Protein AF-A0A0C2J6H0-F1 (afdb_monomer_lite)

Structure (mmCIF, N/CA/C/O backbone):
data_AF-A0A0C2J6H0-F1
#
_entry.id   AF-A0A0C2J6H0-F1
#
loop_
_atom_site.group_PDB
_atom_site.id
_atom_site.type_symbol
_atom_site.label_atom_id
_atom_site.label_alt_id
_atom_site.label_comp_id
_atom_site.label_asym_id
_atom_site.label_entity_id
_atom_site.label_seq_id
_atom_site.pdbx_PDB_ins_code
_atom_site.Cartn_x
_atom_site.Cartn_y
_atom_site.Cartn_z
_atom_site.occupancy
_atom_site.B_iso_or_equiv
_atom_site.auth_seq_id
_atom_site.auth_comp_id
_atom_site.auth_asym_id
_atom_site.auth_atom_id
_atom_site.pdbx_PDB_model_num
ATOM 1 N N . MET A 1 1 ? -23.381 1.415 27.786 1.00 61.34 1 MET A N 1
ATOM 2 C CA . MET A 1 1 ? -23.842 1.715 26.410 1.00 61.34 1 MET A CA 1
ATOM 3 C C . MET A 1 1 ? -24.578 0.508 25.842 1.00 61.34 1 MET A C 1
ATOM 5 O O . MET A 1 1 ? -24.184 -0.603 26.177 1.00 61.34 1 MET A O 1
ATOM 9 N N . PRO A 1 2 ? -25.611 0.694 25.002 1.00 75.81 2 PRO A N 1
ATOM 10 C CA . PRO A 1 2 ? -26.267 -0.415 24.309 1.00 75.81 2 PRO A CA 1
ATOM 11 C C . PRO A 1 2 ? -25.281 -1.126 23.369 1.00 75.81 2 PRO A C 1
ATOM 13 O O . PRO A 1 2 ? -24.458 -0.464 22.733 1.00 75.81 2 PRO A O 1
ATOM 16 N N . LYS A 1 3 ? -25.377 -2.459 23.249 1.00 73.50 3 LYS A N 1
ATOM 17 C CA . LYS A 1 3 ? -24.477 -3.276 22.407 1.00 73.50 3 LYS A CA 1
ATOM 18 C C . LYS A 1 3 ? -24.436 -2.802 20.947 1.00 73.50 3 LYS A C 1
ATOM 20 O O . LYS A 1 3 ? -23.359 -2.737 20.368 1.00 73.50 3 LYS A O 1
ATOM 25 N N . SER A 1 4 ? -25.574 -2.395 20.387 1.00 76.06 4 SER A N 1
ATOM 26 C CA . SER A 1 4 ? -25.684 -1.884 19.011 1.00 76.06 4 SER A CA 1
ATOM 27 C C . SER A 1 4 ? -24.819 -0.645 18.757 1.00 76.06 4 SER A C 1
ATOM 29 O O . SER A 1 4 ? -24.139 -0.559 17.738 1.00 76.06 4 SER A O 1
ATOM 31 N N . LYS A 1 5 ? -24.768 0.281 19.721 1.00 77.44 5 LYS A N 1
ATOM 32 C CA . LYS A 1 5 ? -23.966 1.507 19.623 1.00 77.44 5 LYS A CA 1
ATOM 33 C C . LYS A 1 5 ? -22.463 1.215 19.640 1.00 77.44 5 LYS A C 1
ATOM 35 O O . LYS A 1 5 ? -21.700 1.909 18.980 1.00 77.44 5 LYS A O 1
ATOM 40 N N . MET A 1 6 ? -22.03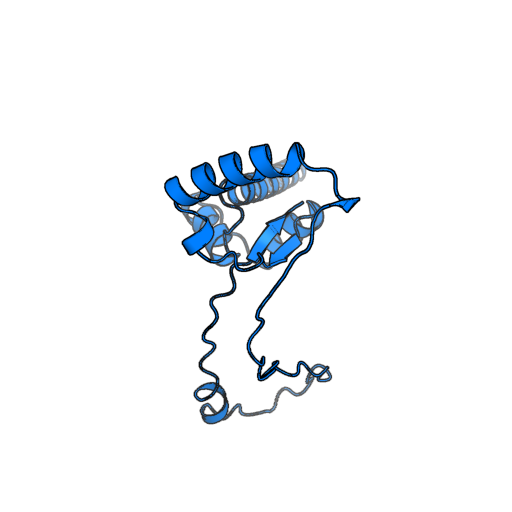7 0.172 20.358 1.00 78.81 6 MET A N 1
ATOM 41 C CA . MET A 1 6 ? -20.633 -0.252 20.366 1.00 78.81 6 MET A CA 1
ATOM 42 C C . MET A 1 6 ? -20.195 -0.870 19.036 1.00 78.81 6 MET A C 1
ATOM 44 O O . MET A 1 6 ? -19.086 -0.589 18.591 1.00 78.81 6 MET A O 1
ATOM 48 N N . VAL A 1 7 ? -21.050 -1.678 18.399 1.00 83.25 7 VAL A N 1
ATOM 49 C CA . VAL A 1 7 ? -20.742 -2.280 17.090 1.00 83.25 7 VAL A CA 1
ATOM 50 C C . VAL A 1 7 ? -20.585 -1.201 16.021 1.00 83.25 7 VAL A C 1
ATOM 52 O O . VAL A 1 7 ? -19.598 -1.209 15.291 1.00 83.25 7 VAL A O 1
ATOM 55 N N . TYR A 1 8 ? -21.496 -0.226 15.991 1.00 84.12 8 TYR A N 1
ATOM 56 C CA . TYR A 1 8 ? -21.429 0.894 15.050 1.00 84.12 8 TYR A CA 1
ATOM 57 C C . TYR A 1 8 ? -20.111 1.677 15.168 1.00 84.12 8 TYR A C 1
ATOM 59 O O . TYR A 1 8 ? -19.418 1.881 14.177 1.00 84.12 8 TYR A O 1
ATOM 67 N N . LEU A 1 9 ? -19.707 2.031 16.394 1.00 83.19 9 LEU A N 1
ATOM 68 C CA . LEU A 1 9 ? -18.455 2.759 16.636 1.00 83.19 9 LEU A CA 1
ATOM 69 C C . LEU A 1 9 ? -17.215 1.960 16.204 1.00 83.19 9 LEU A C 1
ATOM 71 O O . LEU A 1 9 ? -16.245 2.527 15.706 1.00 83.19 9 LEU A O 1
ATOM 75 N N . GLN A 1 10 ? -17.221 0.637 16.392 1.00 83.38 10 GLN A N 1
ATOM 76 C CA . GLN A 1 10 ? -16.117 -0.217 15.942 1.00 83.38 10 GLN A CA 1
ATOM 77 C C . GLN A 1 10 ? -16.025 -0.275 14.417 1.00 83.38 10 GLN A C 1
ATOM 79 O O . GLN A 1 10 ? -14.919 -0.236 13.874 1.00 83.38 10 GLN A O 1
ATOM 84 N N . GLN A 1 11 ? -17.171 -0.339 13.739 1.00 87.19 11 GLN A N 1
ATOM 85 C CA . GLN A 1 11 ? -17.253 -0.320 12.283 1.00 87.19 11 GLN A CA 1
ATOM 86 C C . GLN A 1 11 ? -16.714 1.002 11.720 1.00 87.19 11 GLN A C 1
ATOM 88 O O . GLN A 1 11 ? -15.814 0.993 10.882 1.00 87.19 11 GLN A O 1
ATOM 93 N N . GLU A 1 12 ? -17.169 2.125 12.274 1.00 88.19 12 GLU A N 1
ATOM 94 C CA . GLU A 1 12 ? -16.746 3.472 11.889 1.00 88.19 12 GLU A CA 1
ATOM 95 C C . GLU A 1 12 ? -15.232 3.679 12.073 1.00 88.19 12 GLU A C 1
ATOM 97 O O . GLU A 1 12 ? -14.549 4.239 11.213 1.00 88.19 12 GLU A O 1
ATOM 102 N N . ILE A 1 13 ? -14.661 3.181 13.174 1.00 87.94 13 ILE A N 1
ATOM 103 C CA . ILE A 1 13 ? -13.208 3.205 13.395 1.00 87.94 13 ILE A CA 1
ATOM 104 C C . ILE A 1 13 ? -12.475 2.387 12.325 1.00 87.94 13 ILE A C 1
ATOM 106 O O . ILE A 1 13 ? -11.431 2.819 11.834 1.00 87.94 13 ILE A O 1
ATOM 110 N N . SER A 1 14 ? -12.999 1.211 11.976 1.00 90.69 14 SER A N 1
ATOM 111 C CA . SER A 1 14 ? -12.400 0.328 10.971 1.00 90.69 14 SER A CA 1
ATOM 112 C C . SER A 1 14 ? -12.371 0.983 9.587 1.00 90.69 14 SER A C 1
ATOM 114 O O . SER A 1 14 ? -11.342 0.971 8.910 1.00 90.69 14 SER A O 1
ATOM 116 N N . GLU A 1 15 ? -13.474 1.613 9.189 1.00 91.31 15 GLU A N 1
ATOM 117 C CA . GLU A 1 15 ? -13.625 2.302 7.901 1.00 91.31 15 GLU A CA 1
ATOM 118 C C . GLU A 1 15 ? -12.747 3.554 7.804 1.00 91.31 15 GLU A C 1
ATOM 120 O O . GLU A 1 15 ? -12.117 3.805 6.772 1.00 91.31 15 GLU A O 1
ATOM 125 N N . ASN A 1 16 ? -12.612 4.296 8.905 1.00 91.31 16 ASN A N 1
ATOM 126 C CA . ASN A 1 16 ? -11.699 5.433 8.981 1.00 91.31 16 ASN A CA 1
ATOM 127 C C . ASN A 1 16 ? -10.240 5.021 8.749 1.00 91.31 16 ASN A C 1
ATOM 129 O O . ASN A 1 16 ? -9.534 5.671 7.975 1.00 91.31 16 ASN A O 1
ATOM 133 N N . ILE A 1 17 ? -9.797 3.919 9.363 1.00 90.25 17 ILE A N 1
ATOM 134 C CA . ILE A 1 17 ? -8.439 3.390 9.173 1.00 90.25 17 ILE A CA 1
ATOM 135 C C . ILE A 1 17 ? -8.204 3.023 7.702 1.00 90.25 17 ILE A C 1
ATOM 137 O O . ILE A 1 17 ? -7.174 3.393 7.137 1.00 90.25 17 ILE A O 1
ATOM 141 N N . VAL A 1 18 ? -9.162 2.336 7.071 1.00 92.00 18 VAL A N 1
ATOM 142 C CA . VAL A 1 18 ? -9.083 1.956 5.649 1.00 92.00 18 VAL A CA 1
ATOM 143 C C . VAL A 1 18 ? -8.976 3.197 4.766 1.00 92.00 18 VAL A C 1
ATOM 145 O O . VAL A 1 18 ? -8.144 3.237 3.861 1.00 92.00 18 VAL A O 1
ATOM 148 N N . THR A 1 19 ? -9.765 4.231 5.056 1.00 93.25 19 THR A N 1
ATOM 149 C CA . THR A 1 19 ? -9.756 5.492 4.304 1.00 93.25 19 THR A CA 1
ATOM 150 C C . THR A 1 19 ? -8.393 6.177 4.374 1.00 93.25 19 THR A C 1
ATOM 152 O O . THR A 1 19 ? -7.839 6.545 3.341 1.00 93.25 19 THR A O 1
ATOM 155 N N . ILE A 1 20 ? -7.814 6.294 5.573 1.00 92.81 20 ILE A N 1
ATOM 156 C CA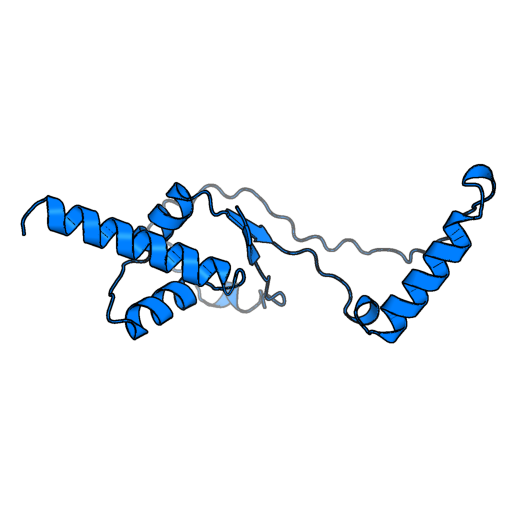 . ILE A 1 20 ? -6.501 6.929 5.778 1.00 92.81 20 ILE A CA 1
ATOM 157 C C . ILE A 1 20 ? -5.412 6.192 4.992 1.00 92.81 20 ILE A C 1
ATOM 159 O O . ILE A 1 20 ? -4.606 6.815 4.304 1.00 92.81 20 ILE A O 1
ATOM 163 N N . VAL A 1 21 ? -5.407 4.859 5.066 1.00 92.00 21 VAL A N 1
ATOM 164 C CA . VAL A 1 21 ? -4.423 4.032 4.359 1.00 92.00 21 VAL A CA 1
ATOM 165 C C . VAL A 1 21 ? -4.614 4.083 2.843 1.00 92.00 21 VAL A C 1
ATOM 167 O O . VAL A 1 21 ? -3.630 4.088 2.109 1.00 92.00 21 VAL A O 1
ATOM 170 N N . SER A 1 22 ? -5.855 4.163 2.365 1.00 90.38 22 SER A N 1
ATOM 171 C CA . SER A 1 22 ? -6.150 4.247 0.929 1.00 90.38 22 SER A CA 1
ATOM 172 C C . SER A 1 22 ? -5.744 5.598 0.333 1.00 90.38 22 SER A C 1
ATOM 174 O O . SER A 1 22 ? -5.294 5.655 -0.805 1.00 90.38 22 SER A O 1
ATOM 176 N N . GLN A 1 23 ? -5.862 6.683 1.105 1.00 91.88 23 GLN A N 1
ATOM 177 C CA . GLN A 1 23 ? -5.431 8.024 0.694 1.00 91.88 23 GLN A CA 1
ATOM 178 C C . GLN A 1 23 ? -3.906 8.177 0.699 1.00 91.88 23 GLN A C 1
ATOM 180 O O . GLN A 1 23 ? -3.347 8.860 -0.155 1.00 91.88 23 GLN A O 1
ATOM 185 N N . ASN A 1 24 ? -3.225 7.551 1.659 1.00 90.94 24 ASN A N 1
ATOM 186 C CA . ASN A 1 24 ? -1.772 7.567 1.758 1.00 90.94 24 ASN A CA 1
ATOM 187 C C . ASN A 1 24 ? -1.263 6.197 2.211 1.00 90.94 24 ASN A C 1
ATOM 189 O O . ASN A 1 24 ? -1.119 5.925 3.403 1.00 90.94 24 ASN A O 1
ATOM 193 N N . ASN A 1 25 ? -0.923 5.341 1.252 1.00 89.44 25 ASN A N 1
ATOM 194 C CA . ASN A 1 25 ? -0.437 3.995 1.548 1.00 89.44 25 ASN A CA 1
ATOM 195 C C . ASN A 1 25 ? 0.936 3.980 2.248 1.00 89.44 25 ASN A C 1
ATOM 197 O O . ASN A 1 25 ? 1.290 2.978 2.865 1.00 89.44 25 ASN A O 1
ATOM 201 N N . ALA A 1 26 ? 1.697 5.075 2.228 1.00 88.81 26 ALA A N 1
ATOM 202 C CA . ALA A 1 26 ? 2.962 5.201 2.950 1.00 88.81 26 ALA A CA 1
ATOM 203 C C . ALA A 1 26 ? 2.786 5.588 4.425 1.00 88.81 26 ALA A C 1
ATOM 205 O O . ALA A 1 26 ? 3.761 5.569 5.182 1.00 88.81 26 ALA A O 1
ATOM 206 N N . VAL A 1 27 ? 1.560 5.895 4.863 1.00 91.44 27 VAL A N 1
ATOM 207 C CA . VAL A 1 27 ? 1.279 6.335 6.232 1.00 91.44 27 VAL A CA 1
ATOM 208 C C . VAL A 1 27 ? 1.817 5.341 7.267 1.00 91.44 27 VAL A C 1
ATOM 210 O O . VAL A 1 27 ? 1.650 4.121 7.163 1.00 91.44 27 VAL A O 1
ATOM 213 N N . THR A 1 28 ? 2.504 5.860 8.281 1.00 90.50 28 THR A N 1
ATOM 214 C CA . THR A 1 28 ? 3.021 5.056 9.395 1.00 90.50 28 THR A CA 1
ATOM 215 C C . THR A 1 28 ? 1.922 4.798 10.426 1.00 90.50 28 THR A C 1
ATOM 217 O O . THR A 1 28 ? 0.910 5.495 10.459 1.00 90.50 28 THR A O 1
ATOM 220 N N . PHE A 1 29 ? 2.125 3.842 11.338 1.00 89.38 29 PHE A N 1
ATOM 221 C CA . PHE A 1 29 ? 1.206 3.653 12.470 1.00 89.38 29 PHE A CA 1
ATOM 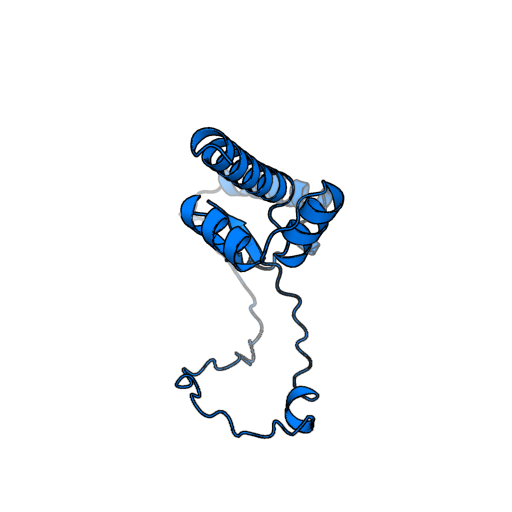222 C C . PHE A 1 29 ? 1.009 4.930 13.296 1.00 89.38 29 PHE A C 1
ATOM 224 O O . PHE A 1 29 ? -0.105 5.208 13.740 1.00 89.38 29 PHE A O 1
ATOM 231 N N . HIS A 1 30 ? 2.080 5.707 13.484 1.00 89.88 30 HIS A N 1
ATOM 232 C CA . HIS A 1 30 ? 2.010 7.007 14.146 1.00 89.88 30 HIS A CA 1
ATOM 233 C C . HIS A 1 30 ? 1.154 7.995 13.356 1.00 89.88 30 HIS A C 1
ATOM 235 O O . HIS A 1 30 ? 0.304 8.636 13.962 1.00 89.88 30 HIS A O 1
ATOM 241 N N . GLY A 1 31 ? 1.310 8.044 12.030 1.00 90.12 31 GLY A N 1
ATOM 242 C CA . GLY A 1 31 ? 0.482 8.877 11.156 1.00 90.12 31 GLY A CA 1
ATOM 243 C C . GLY A 1 31 ? -1.005 8.523 11.231 1.00 90.12 31 GLY A C 1
ATOM 244 O O . GLY A 1 31 ? -1.840 9.401 11.395 1.00 90.12 31 GLY A O 1
ATOM 245 N N . ILE A 1 32 ? -1.353 7.230 11.217 1.00 91.25 32 ILE A N 1
ATOM 246 C CA . ILE A 1 32 ? -2.756 6.803 11.372 1.00 91.25 32 ILE A CA 1
ATOM 247 C C . ILE A 1 32 ? -3.305 7.265 12.729 1.00 91.25 32 ILE A C 1
ATOM 249 O O . ILE A 1 32 ? -4.434 7.749 12.819 1.00 91.25 32 ILE A O 1
ATOM 253 N N . LYS A 1 33 ? -2.505 7.134 13.795 1.00 91.81 33 LYS A N 1
ATOM 254 C CA . LYS A 1 33 ? -2.909 7.544 15.142 1.00 91.81 33 LYS A CA 1
ATOM 255 C C . LYS A 1 33 ? -3.082 9.059 15.259 1.00 91.81 33 LYS A C 1
ATOM 257 O O . LYS A 1 33 ? -4.071 9.476 15.853 1.00 91.81 33 LYS A O 1
ATOM 262 N N . SER A 1 34 ? -2.167 9.863 14.717 1.00 91.25 34 SER A N 1
ATOM 263 C CA . SER A 1 34 ? -2.292 11.325 14.743 1.00 91.25 34 SER A CA 1
ATOM 264 C C . SER A 1 34 ? -3.536 11.777 13.986 1.00 91.25 34 SER A C 1
ATOM 266 O O . SER A 1 34 ? -4.352 12.485 14.557 1.00 91.25 34 SER A O 1
ATOM 268 N N . THR A 1 35 ? -3.783 11.241 12.786 1.00 90.06 35 THR A N 1
ATOM 269 C CA . THR A 1 35 ? -4.997 11.566 12.020 1.00 90.06 35 THR A CA 1
ATOM 270 C C . THR A 1 35 ? -6.282 11.183 12.759 1.00 90.06 35 THR A C 1
ATOM 272 O O . THR A 1 35 ? -7.293 11.868 12.643 1.00 90.06 35 THR A O 1
ATOM 275 N N . HIS A 1 36 ? -6.270 10.101 13.541 1.00 89.25 36 HIS A N 1
ATOM 276 C CA . HIS A 1 36 ? -7.392 9.750 14.414 1.00 89.25 36 HIS A CA 1
ATOM 277 C C . HIS A 1 36 ? -7.578 10.745 15.566 1.00 89.25 36 HIS A C 1
ATOM 279 O O . HIS A 1 36 ? -8.708 11.150 15.834 1.00 89.25 36 HIS A O 1
ATOM 285 N N . VAL A 1 37 ? -6.487 11.154 16.220 1.00 89.19 37 VAL A N 1
ATOM 286 C CA . VAL A 1 37 ? -6.505 12.156 17.297 1.00 89.19 37 VAL A CA 1
ATOM 287 C C . VAL A 1 37 ? -7.062 13.486 16.790 1.00 89.19 37 VAL A C 1
ATOM 289 O O . VAL A 1 37 ? -7.927 14.054 17.452 1.00 89.19 37 VAL A O 1
ATOM 292 N N . ASP A 1 38 ? -6.655 13.921 15.596 1.00 87.12 38 ASP A N 1
ATOM 293 C CA . ASP A 1 38 ? -7.147 15.146 14.951 1.00 87.12 38 ASP A CA 1
ATOM 294 C C . ASP A 1 38 ? -8.658 15.085 14.667 1.00 87.12 38 ASP A C 1
ATOM 296 O O . ASP A 1 38 ? -9.352 16.097 14.693 1.00 87.12 38 ASP A O 1
ATOM 300 N N . ARG A 1 39 ? -9.196 13.876 14.455 1.00 85.50 39 ARG A N 1
ATOM 301 C CA . ARG A 1 39 ? -10.636 13.604 14.294 1.00 85.50 39 ARG A CA 1
ATOM 302 C C . ARG A 1 39 ? -11.364 13.370 15.626 1.00 85.50 39 ARG A C 1
ATOM 304 O O . ARG A 1 39 ? -12.514 12.940 15.625 1.00 85.50 39 ARG A O 1
ATOM 311 N N . GLY A 1 40 ? -10.707 13.597 16.765 1.00 83.69 40 GLY A N 1
ATOM 312 C CA . GLY A 1 40 ? -11.277 13.397 18.101 1.00 83.69 40 GLY A CA 1
ATOM 313 C C . GLY A 1 40 ? -11.381 11.932 18.542 1.00 83.69 40 GLY A C 1
ATOM 314 O O . GLY A 1 40 ? -11.998 11.637 19.565 1.00 83.69 40 GLY A O 1
ATOM 315 N N . VAL A 1 41 ? -10.772 10.996 17.808 1.00 84.19 41 VAL A N 1
ATOM 316 C CA . VAL A 1 41 ? -10.824 9.558 18.096 1.00 84.19 41 VAL A CA 1
ATOM 317 C C . VAL A 1 41 ? -9.511 9.101 18.726 1.00 84.19 41 VAL A C 1
ATOM 319 O O . VAL A 1 41 ? -8.468 9.040 18.081 1.00 84.19 41 VAL A O 1
ATOM 322 N N . GLN A 1 42 ? -9.555 8.692 19.992 1.00 84.31 42 GLN A N 1
ATOM 323 C CA . GLN A 1 42 ? -8.383 8.158 20.688 1.00 84.31 42 GLN A CA 1
ATOM 324 C C . GLN A 1 42 ? -8.321 6.635 20.578 1.00 84.31 42 GLN A C 1
ATOM 326 O O . GLN A 1 42 ? -9.032 5.916 21.279 1.00 84.31 42 GLN A O 1
ATOM 331 N N . ASN A 1 43 ? -7.426 6.131 19.726 1.00 84.81 43 ASN A N 1
ATOM 332 C CA . ASN A 1 43 ? -7.221 4.696 19.537 1.00 84.81 43 ASN A CA 1
ATOM 333 C C . ASN A 1 43 ? -5.832 4.232 19.980 1.00 84.81 43 ASN A C 1
ATOM 335 O O . ASN A 1 43 ? -4.807 4.885 19.767 1.00 84.81 43 ASN A O 1
ATOM 339 N N . ARG A 1 44 ? -5.791 3.032 20.569 1.00 88.56 44 ARG A N 1
ATOM 340 C CA . ARG A 1 44 ? -4.539 2.329 20.872 1.00 88.56 44 ARG A CA 1
ATOM 341 C C . ARG A 1 44 ? -3.942 1.755 19.585 1.00 88.56 44 ARG A C 1
ATOM 343 O O . ARG A 1 44 ? -4.674 1.287 18.715 1.00 88.56 44 ARG A O 1
ATOM 350 N N . PHE A 1 45 ? -2.613 1.685 19.508 1.00 89.62 45 PHE A N 1
ATOM 351 C CA . PHE A 1 45 ? -1.915 1.060 18.374 1.00 89.62 45 PHE A CA 1
ATOM 352 C C . PHE A 1 45 ? -2.338 -0.394 18.141 1.00 89.62 45 PHE A C 1
ATOM 354 O O . PHE A 1 45 ? -2.474 -0.822 16.999 1.00 89.62 45 PHE A O 1
ATOM 361 N N . SER A 1 46 ? -2.615 -1.143 19.212 1.00 90.81 46 SER A N 1
ATOM 362 C CA . SER A 1 46 ? -3.114 -2.517 19.114 1.00 90.81 46 SER A CA 1
ATOM 363 C C . SER A 1 46 ? -4.465 -2.603 18.397 1.00 90.81 46 SER A C 1
ATOM 365 O O . SER A 1 46 ? -4.672 -3.525 17.612 1.00 90.81 46 SER A O 1
ATOM 367 N N . THR A 1 47 ? -5.359 -1.631 18.600 1.00 90.69 47 THR A N 1
ATOM 368 C CA . THR A 1 47 ? -6.642 -1.543 17.887 1.00 90.69 47 THR A CA 1
ATOM 369 C C . THR A 1 47 ? -6.435 -1.269 16.402 1.00 90.69 47 THR A C 1
ATOM 371 O O . THR A 1 47 ? -7.072 -1.913 15.571 1.00 90.69 47 THR A O 1
ATOM 374 N N . ILE A 1 48 ? -5.517 -0.360 16.061 1.00 90.75 48 ILE A N 1
ATOM 375 C CA . ILE A 1 48 ? -5.177 -0.047 14.667 1.00 90.75 48 ILE A CA 1
ATOM 376 C C . ILE A 1 48 ? -4.592 -1.286 13.978 1.00 90.75 48 ILE A C 1
ATOM 378 O O . ILE A 1 48 ? -5.062 -1.689 12.920 1.00 90.75 48 ILE A O 1
ATOM 382 N N . CYS A 1 49 ? -3.625 -1.948 14.618 1.00 91.25 49 CYS A N 1
ATOM 383 C CA . CYS A 1 49 ? -2.983 -3.154 14.096 1.00 91.25 49 CYS A CA 1
ATOM 384 C C . CYS A 1 49 ? -3.985 -4.292 13.853 1.00 91.25 49 CYS A C 1
ATOM 386 O O . CYS A 1 49 ? -3.964 -4.908 12.791 1.00 91.25 49 CYS A O 1
ATOM 388 N N . ARG A 1 50 ? -4.902 -4.549 14.797 1.00 92.06 50 ARG A N 1
ATOM 389 C CA . ARG A 1 50 ? -5.947 -5.571 14.616 1.00 92.06 50 ARG A CA 1
ATOM 390 C C . ARG A 1 50 ? -6.886 -5.246 13.457 1.00 92.06 50 ARG A C 1
ATOM 392 O O . ARG A 1 50 ? -7.189 -6.153 12.694 1.00 92.06 50 ARG A O 1
ATOM 399 N N . ASN A 1 51 ? -7.307 -3.987 13.313 1.00 92.38 51 ASN A N 1
ATOM 400 C CA . ASN A 1 51 ? -8.169 -3.565 12.204 1.00 92.38 51 ASN A CA 1
ATOM 401 C C . ASN A 1 51 ? -7.477 -3.704 10.846 1.00 92.38 51 ASN A C 1
ATOM 403 O O . ASN A 1 51 ? -8.073 -4.199 9.899 1.00 92.38 51 ASN A O 1
ATOM 407 N N . LEU A 1 52 ? -6.206 -3.311 10.747 1.00 91.88 52 LEU A N 1
ATOM 408 C CA . LEU A 1 52 ? -5.448 -3.478 9.507 1.00 91.88 52 LEU A CA 1
ATOM 409 C C . LEU A 1 52 ? -5.303 -4.956 9.142 1.00 91.88 52 LEU A C 1
ATOM 411 O O . LEU A 1 52 ? -5.558 -5.327 8.001 1.00 91.88 52 LEU A O 1
ATOM 415 N N . LYS A 1 53 ? -4.992 -5.812 10.125 1.00 92.00 53 LYS A N 1
ATOM 416 C CA . LYS A 1 53 ? -4.921 -7.265 9.924 1.00 92.00 53 LYS A CA 1
ATOM 417 C C . LYS A 1 53 ? -6.260 -7.868 9.506 1.00 92.00 53 LYS A C 1
ATOM 419 O O . LYS A 1 53 ? -6.281 -8.668 8.583 1.00 92.00 53 LYS A O 1
ATOM 424 N N . SER A 1 54 ? -7.369 -7.490 10.147 1.00 92.00 54 SER A N 1
ATOM 425 C CA . SER A 1 54 ? -8.695 -8.020 9.793 1.00 92.00 54 SER A CA 1
ATOM 426 C C . SER A 1 54 ? -9.171 -7.573 8.409 1.00 92.00 54 SER A C 1
ATOM 428 O O . SER A 1 54 ? -10.016 -8.231 7.812 1.00 92.00 54 SER A O 1
ATOM 430 N N . LYS A 1 55 ? -8.617 -6.473 7.890 1.00 90.62 55 LYS A N 1
ATOM 431 C CA . LYS A 1 55 ? -8.834 -5.970 6.529 1.00 90.62 55 LYS A CA 1
ATOM 432 C C . LYS A 1 55 ? -7.752 -6.426 5.536 1.00 90.62 55 LYS A C 1
ATOM 434 O O . LYS A 1 55 ? -7.716 -5.914 4.425 1.00 90.62 55 LYS A O 1
ATOM 439 N N . ASN A 1 56 ? -6.895 -7.376 5.920 1.00 92.81 56 ASN A N 1
ATOM 440 C CA . ASN A 1 56 ? -5.811 -7.944 5.107 1.00 92.81 56 ASN A CA 1
ATOM 441 C C . ASN A 1 56 ? -4.742 -6.944 4.636 1.00 92.81 56 ASN A C 1
ATOM 443 O O . ASN A 1 56 ? -3.995 -7.224 3.704 1.00 92.81 56 ASN A O 1
ATOM 447 N N . PHE A 1 57 ? -4.595 -5.802 5.308 1.00 91.19 57 PHE A N 1
ATOM 448 C CA . PHE A 1 57 ? -3.502 -4.889 5.001 1.00 91.19 57 PHE A CA 1
ATOM 449 C C . PHE A 1 57 ? -2.166 -5.460 5.475 1.00 91.19 57 PHE A C 1
ATOM 451 O O . PHE A 1 57 ? -1.967 -5.774 6.652 1.00 91.19 57 PHE A O 1
ATOM 458 N N . THR A 1 58 ? -1.210 -5.509 4.555 1.00 88.94 58 THR A N 1
ATOM 459 C CA . THR A 1 58 ? 0.176 -5.905 4.805 1.00 88.94 58 THR A CA 1
ATOM 460 C C . THR A 1 58 ? 1.125 -4.763 4.461 1.00 88.94 58 THR A C 1
ATOM 462 O O . THR A 1 58 ? 0.804 -3.890 3.655 1.00 88.94 58 THR A O 1
ATOM 465 N N . ARG A 1 59 ? 2.304 -4.739 5.093 1.00 86.75 59 ARG A N 1
ATOM 466 C CA . ARG A 1 59 ? 3.378 -3.804 4.733 1.00 86.75 59 ARG A CA 1
ATOM 467 C C . ARG A 1 59 ? 4.301 -4.478 3.730 1.00 86.75 59 ARG A C 1
ATOM 469 O O . ARG A 1 59 ? 4.837 -5.545 4.016 1.00 86.75 59 ARG A O 1
ATOM 476 N N . LYS A 1 60 ? 4.517 -3.840 2.583 1.00 84.75 60 LYS A N 1
ATOM 477 C CA . LYS A 1 60 ? 5.518 -4.249 1.594 1.00 84.75 60 LYS A CA 1
ATOM 478 C C . LYS A 1 60 ? 6.567 -3.157 1.452 1.00 84.75 60 LYS A C 1
ATOM 480 O O . LYS A 1 60 ? 6.242 -1.975 1.343 1.00 84.75 60 LYS A O 1
ATOM 485 N N . ARG A 1 61 ? 7.833 -3.569 1.432 1.00 80.31 61 ARG A N 1
ATOM 486 C CA . ARG A 1 61 ? 8.957 -2.678 1.154 1.00 80.31 61 ARG A CA 1
ATOM 487 C C . ARG A 1 61 ? 9.011 -2.386 -0.339 1.00 80.31 61 ARG A C 1
ATOM 489 O O . ARG A 1 61 ? 9.066 -3.316 -1.141 1.00 80.31 61 ARG A O 1
ATOM 496 N N . ILE A 1 62 ? 9.021 -1.111 -0.718 1.00 77.06 62 ILE A N 1
ATOM 497 C CA . ILE A 1 62 ? 9.153 -0.743 -2.131 1.00 77.06 62 ILE A CA 1
ATOM 498 C C . ILE A 1 62 ? 10.604 -0.961 -2.574 1.00 77.06 62 ILE A C 1
ATOM 500 O O . ILE A 1 62 ? 11.553 -0.600 -1.870 1.00 77.06 62 ILE A O 1
ATOM 504 N N . ARG A 1 63 ? 10.788 -1.526 -3.772 1.00 73.50 63 ARG A N 1
ATOM 505 C CA . ARG A 1 63 ? 12.100 -1.588 -4.423 1.00 73.50 63 ARG A CA 1
ATOM 506 C C . ARG A 1 63 ? 12.573 -0.171 -4.754 1.00 73.50 63 ARG A C 1
ATOM 508 O O . ARG A 1 63 ? 11.840 0.601 -5.365 1.00 73.50 63 ARG A O 1
ATOM 515 N N . ARG A 1 64 ? 13.814 0.169 -4.392 1.00 68.81 64 ARG A N 1
ATOM 516 C CA . ARG A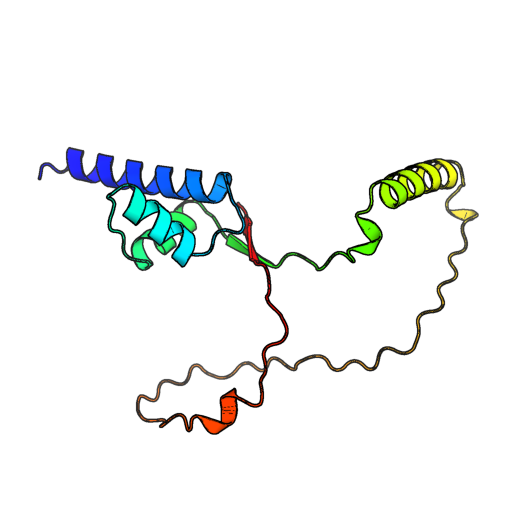 1 64 ? 14.427 1.435 -4.818 1.00 68.81 64 ARG A CA 1
ATOM 517 C C . ARG A 1 64 ? 14.481 1.471 -6.347 1.00 68.81 64 ARG A C 1
ATOM 519 O O . ARG A 1 64 ? 15.119 0.619 -6.959 1.00 68.81 64 ARG A O 1
ATOM 526 N N . ILE A 1 65 ? 13.797 2.444 -6.940 1.00 65.62 65 ILE A N 1
ATOM 527 C CA . ILE A 1 65 ? 13.899 2.764 -8.364 1.00 65.62 65 ILE A CA 1
ATOM 528 C C . ILE A 1 65 ? 14.874 3.944 -8.457 1.00 65.62 65 ILE A C 1
ATOM 530 O O . ILE A 1 65 ? 14.634 4.935 -7.765 1.00 65.62 65 ILE A O 1
ATOM 534 N N . PRO A 1 66 ? 15.964 3.856 -9.242 1.00 67.31 66 PRO A N 1
ATOM 535 C CA . PRO A 1 66 ? 16.873 4.982 -9.443 1.00 67.31 66 PRO A CA 1
ATOM 536 C C . PRO A 1 66 ? 16.101 6.222 -9.906 1.00 67.31 66 PRO A C 1
ATOM 538 O O . PRO A 1 66 ? 15.303 6.128 -10.840 1.00 67.31 66 PRO A O 1
ATOM 541 N N . ASN A 1 67 ? 16.319 7.368 -9.256 1.00 61.75 67 ASN A N 1
ATOM 542 C CA . ASN A 1 67 ? 15.600 8.609 -9.575 1.00 61.75 67 ASN A CA 1
ATOM 543 C C . ASN A 1 67 ? 15.860 9.086 -11.011 1.00 61.75 67 ASN A C 1
ATOM 545 O O . ASN A 1 67 ? 14.968 9.659 -11.626 1.00 61.75 67 ASN A O 1
ATOM 549 N N . GLU A 1 68 ? 17.030 8.767 -11.567 1.00 59.75 68 GLU A N 1
ATOM 550 C CA . GLU A 1 68 ? 17.380 9.002 -12.972 1.00 59.75 68 GLU A CA 1
ATOM 551 C C . GLU A 1 68 ? 16.347 8.400 -13.937 1.00 59.75 68 GLU A C 1
ATOM 553 O O . GLU A 1 68 ? 16.101 8.957 -14.993 1.00 59.75 68 GLU A O 1
ATOM 558 N N . ARG A 1 69 ? 15.652 7.314 -13.570 1.00 56.53 69 ARG A N 1
ATOM 559 C CA . ARG A 1 69 ? 14.628 6.680 -14.422 1.00 56.53 69 ARG A CA 1
ATOM 560 C C . ARG A 1 69 ? 13.253 7.358 -14.379 1.00 56.53 69 ARG A C 1
ATOM 562 O O . ARG A 1 69 ? 12.329 6.851 -15.005 1.00 56.53 69 ARG A O 1
ATOM 569 N N . LYS A 1 70 ? 13.081 8.426 -13.593 1.00 65.19 70 LYS A N 1
ATOM 570 C CA . LYS A 1 70 ? 11.776 9.061 -13.342 1.00 65.19 70 LYS A CA 1
ATOM 571 C C . LYS A 1 70 ? 11.628 10.474 -13.910 1.00 65.19 70 LYS A C 1
ATOM 573 O O . LYS A 1 70 ? 10.574 11.065 -13.694 1.00 65.19 70 LYS A O 1
ATOM 578 N N . SER A 1 71 ? 12.634 11.036 -14.586 1.00 78.25 71 SER A N 1
ATOM 579 C CA . SER A 1 71 ? 12.415 12.292 -15.314 1.00 78.25 71 SER A CA 1
ATOM 580 C C . SER A 1 71 ? 11.501 12.044 -16.514 1.00 78.25 71 SER A C 1
ATOM 582 O O . SER A 1 71 ? 11.558 10.980 -17.132 1.00 78.25 71 SER A O 1
ATOM 584 N N . GLU A 1 72 ? 10.670 13.031 -16.838 1.00 82.38 72 GLU A N 1
ATOM 585 C CA . GLU A 1 72 ? 9.735 12.958 -17.965 1.00 82.38 72 GLU A CA 1
ATOM 586 C C . GLU A 1 72 ? 10.469 12.678 -19.284 1.00 82.38 72 GLU A C 1
ATOM 588 O O . GLU A 1 72 ? 10.088 11.794 -20.048 1.00 82.38 72 GLU A O 1
ATOM 593 N N . ASP A 1 73 ? 11.604 13.345 -19.495 1.00 82.50 73 ASP A N 1
ATOM 594 C CA . ASP A 1 73 ? 12.449 13.146 -20.673 1.00 82.50 73 ASP A CA 1
ATOM 595 C C . ASP A 1 73 ? 12.957 11.703 -20.785 1.00 82.50 73 ASP A C 1
ATOM 597 O O . ASP A 1 73 ? 12.947 11.118 -21.869 1.00 82.50 73 ASP A O 1
ATOM 601 N N . ASN A 1 74 ? 13.336 11.084 -19.661 1.00 81.31 74 ASN A N 1
ATOM 602 C CA . ASN A 1 74 ? 13.816 9.704 -19.656 1.00 81.31 74 ASN A CA 1
ATOM 603 C C . ASN A 1 74 ? 12.675 8.699 -19.843 1.00 81.31 74 ASN A C 1
ATOM 605 O O . ASN A 1 74 ? 12.889 7.659 -20.464 1.00 81.31 74 ASN A O 1
ATOM 609 N N . LEU A 1 75 ? 11.463 8.996 -19.362 1.00 84.25 75 LEU A N 1
ATOM 610 C CA . LEU A 1 75 ? 10.279 8.178 -19.637 1.00 84.25 75 LEU A CA 1
ATOM 611 C C . LEU A 1 75 ? 9.915 8.213 -21.125 1.00 84.25 75 LEU A C 1
ATOM 613 O O . LEU A 1 75 ? 9.690 7.157 -21.720 1.00 84.25 75 LEU A O 1
ATOM 617 N N . ASN A 1 76 ? 9.943 9.398 -21.737 1.00 87.38 76 ASN A N 1
ATOM 618 C CA . ASN A 1 76 ? 9.698 9.574 -23.167 1.00 87.38 76 ASN A CA 1
ATOM 619 C C . ASN A 1 76 ? 10.770 8.877 -24.015 1.00 87.38 76 ASN A C 1
ATOM 621 O O . ASN A 1 76 ? 10.441 8.122 -24.933 1.00 87.38 76 ASN A O 1
ATOM 625 N N . ALA A 1 77 ? 12.050 9.041 -23.669 1.00 85.06 77 ALA A N 1
ATOM 626 C CA . ALA A 1 77 ? 13.150 8.351 -24.338 1.00 85.06 77 ALA A CA 1
ATOM 627 C C . ALA A 1 77 ? 13.025 6.821 -24.227 1.00 85.06 77 ALA A C 1
ATOM 629 O O . ALA A 1 77 ? 13.188 6.116 -25.224 1.00 85.06 77 ALA A O 1
ATOM 630 N N . LEU A 1 78 ? 12.671 6.299 -23.045 1.00 82.69 78 LEU A N 1
ATOM 631 C CA . LEU A 1 78 ? 12.416 4.870 -22.851 1.00 82.69 78 LEU A CA 1
ATOM 632 C C . LEU A 1 78 ? 11.242 4.386 -23.700 1.00 82.69 78 LEU A C 1
ATOM 634 O O . LEU A 1 78 ? 11.338 3.327 -24.312 1.00 82.69 78 LEU A O 1
ATOM 638 N N . GLN A 1 79 ? 10.143 5.137 -23.764 1.00 86.62 79 GLN A N 1
ATOM 639 C CA . GLN A 1 79 ? 8.982 4.757 -24.567 1.00 86.62 79 GLN A CA 1
ATOM 640 C C . GLN A 1 79 ? 9.326 4.664 -26.061 1.00 86.62 79 GLN A C 1
ATOM 642 O O . GLN A 1 79 ? 8.911 3.715 -26.729 1.00 86.62 79 GLN A O 1
ATOM 647 N N . ILE A 1 80 ? 10.106 5.617 -26.578 1.00 88.06 80 ILE A N 1
ATOM 648 C CA . ILE A 1 80 ? 10.592 5.614 -27.965 1.00 88.06 80 ILE A CA 1
ATOM 649 C C . ILE A 1 80 ? 11.519 4.417 -28.203 1.00 88.06 80 ILE A C 1
ATOM 651 O O . ILE A 1 80 ? 11.337 3.687 -29.176 1.00 88.06 80 ILE A O 1
ATOM 655 N N . TYR A 1 81 ? 12.463 4.177 -27.292 1.00 84.88 81 TYR A N 1
ATOM 656 C CA . TYR A 1 81 ? 13.370 3.033 -27.355 1.00 84.88 81 TYR A CA 1
ATOM 657 C C . TYR A 1 81 ? 12.614 1.696 -27.389 1.00 84.88 81 TYR A C 1
ATOM 659 O O . TYR A 1 81 ? 12.871 0.868 -28.259 1.00 84.88 81 TYR A O 1
ATOM 667 N N . TRP A 1 82 ? 11.630 1.500 -26.505 1.00 84.12 82 TRP A N 1
ATOM 668 C CA . TRP A 1 82 ? 10.827 0.273 -26.467 1.00 84.12 82 TRP A CA 1
ATOM 669 C C . TRP A 1 82 ? 10.020 0.050 -27.742 1.00 84.12 82 TRP A C 1
ATOM 671 O O . TRP A 1 82 ? 9.920 -1.084 -28.202 1.00 84.12 82 TRP A O 1
ATOM 681 N N . ARG A 1 83 ? 9.470 1.117 -28.333 1.00 87.44 83 ARG A N 1
ATOM 682 C CA . ARG A 1 83 ? 8.796 1.027 -29.634 1.00 87.44 83 ARG A CA 1
ATOM 683 C C . ARG A 1 83 ? 9.742 0.529 -30.719 1.00 87.44 83 ARG A C 1
ATOM 685 O O . ARG A 1 83 ? 9.380 -0.382 -31.444 1.00 87.44 83 ARG A O 1
ATOM 692 N N . PHE A 1 84 ? 10.946 1.088 -30.778 1.00 85.38 84 PHE A N 1
ATOM 693 C CA . PHE A 1 84 ? 11.943 0.704 -31.770 1.00 85.38 84 PHE A CA 1
ATOM 694 C C . PHE A 1 84 ? 12.418 -0.748 -31.601 1.00 85.38 84 PHE A C 1
ATOM 696 O O . PHE A 1 84 ? 12.539 -1.475 -32.579 1.00 85.38 84 PHE A O 1
ATOM 703 N N . ILE A 1 85 ? 12.657 -1.191 -30.363 1.00 82.12 85 ILE A N 1
ATOM 704 C CA . ILE A 1 85 ? 13.105 -2.564 -30.079 1.00 82.12 85 ILE A CA 1
ATOM 705 C C . ILE A 1 85 ? 12.003 -3.599 -30.334 1.00 82.12 85 ILE A C 1
ATOM 707 O O . ILE A 1 85 ? 12.318 -4.703 -30.763 1.00 82.12 85 ILE A O 1
ATOM 711 N N . ASN A 1 86 ? 10.730 -3.263 -30.104 1.00 84.56 86 ASN A N 1
ATOM 712 C CA . ASN A 1 86 ? 9.614 -4.186 -30.349 1.00 84.56 86 ASN A CA 1
ATOM 713 C C . ASN A 1 86 ? 9.500 -4.629 -31.815 1.00 84.56 86 ASN A C 1
ATOM 715 O O . ASN A 1 86 ? 8.978 -5.712 -32.073 1.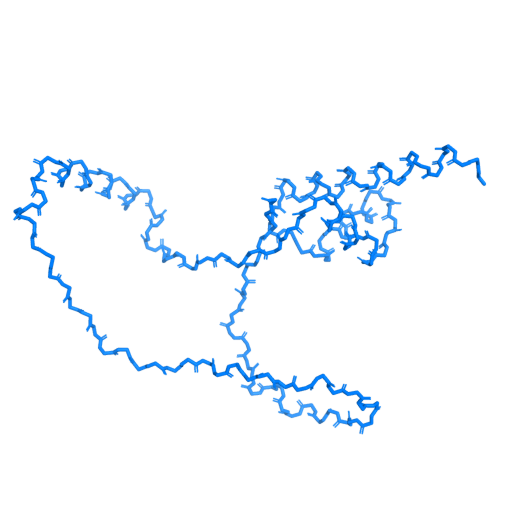00 84.56 86 ASN A O 1
ATOM 719 N N . ASP A 1 87 ? 9.990 -3.819 -32.753 1.00 85.06 87 ASP A N 1
ATOM 720 C CA . ASP A 1 87 ? 9.983 -4.146 -34.181 1.00 85.06 87 ASP A CA 1
ATOM 721 C C . ASP A 1 87 ? 11.145 -5.081 -34.580 1.00 85.06 87 ASP A C 1
ATOM 723 O O . ASP A 1 87 ? 11.193 -5.584 -35.704 1.00 85.06 87 ASP A O 1
ATOM 727 N N . ILE A 1 88 ? 12.087 -5.344 -33.668 1.00 82.50 88 ILE A N 1
ATOM 728 C CA . ILE A 1 88 ? 13.237 -6.222 -33.891 1.00 82.50 88 ILE A CA 1
ATOM 729 C C . ILE A 1 88 ? 12.913 -7.619 -33.352 1.00 82.50 88 ILE A C 1
ATOM 731 O O . ILE A 1 88 ? 12.52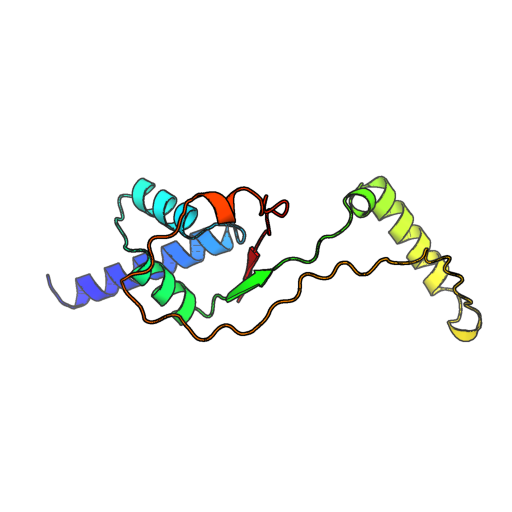1 -7.785 -32.198 1.00 82.50 88 ILE A O 1
ATOM 735 N N . SER A 1 89 ? 13.125 -8.651 -34.176 1.00 79.69 89 SER A N 1
ATOM 736 C CA . SER A 1 89 ? 13.011 -10.043 -33.722 1.00 79.69 89 SER A CA 1
ATOM 737 C C . SER A 1 89 ? 13.992 -10.317 -32.581 1.00 79.69 89 SER A C 1
ATOM 739 O O . SER A 1 89 ? 15.176 -9.987 -32.682 1.00 79.69 89 SER A O 1
ATOM 741 N N . GLY A 1 90 ? 13.521 -10.973 -31.517 1.00 74.94 90 GLY A N 1
ATOM 742 C CA . GLY A 1 90 ? 14.348 -11.309 -30.354 1.00 74.94 90 GLY A CA 1
ATOM 743 C C . GLY A 1 90 ? 15.578 -12.156 -30.694 1.00 74.94 90 GLY A C 1
ATOM 744 O O . GLY A 1 90 ? 16.593 -12.051 -30.012 1.00 74.94 90 GLY A O 1
ATOM 745 N N . GLU A 1 91 ? 15.522 -12.930 -31.780 1.00 80.31 91 GLU A N 1
ATOM 746 C CA . GLU A 1 91 ? 16.642 -13.741 -32.284 1.00 80.31 91 GLU A CA 1
ATOM 747 C C . GLU A 1 91 ? 17.815 -12.895 -32.810 1.00 80.31 91 GLU A C 1
ATOM 749 O O . GLU A 1 91 ? 18.942 -13.378 -32.887 1.00 80.31 91 GLU A O 1
ATOM 754 N N . SER A 1 92 ? 17.565 -11.622 -33.129 1.00 76.56 92 SER A N 1
ATOM 755 C CA . SER A 1 92 ? 18.560 -10.675 -33.642 1.00 76.56 92 SER A CA 1
ATOM 756 C C . SER A 1 92 ? 19.106 -9.728 -32.565 1.00 76.56 92 SER A C 1
ATOM 758 O O . SER A 1 92 ? 19.913 -8.851 -32.878 1.00 76.56 92 SER A O 1
ATOM 760 N N . LEU A 1 93 ? 18.668 -9.859 -31.306 1.00 79.06 93 LEU A N 1
ATOM 761 C CA . LEU A 1 93 ? 19.082 -8.982 -30.209 1.00 79.06 93 LEU A CA 1
ATOM 762 C C . LEU A 1 93 ? 20.262 -9.579 -29.434 1.00 79.06 93 LEU A C 1
ATOM 764 O O . LEU A 1 93 ? 20.165 -10.654 -28.848 1.00 79.06 93 LEU A O 1
ATOM 768 N N . ILE A 1 94 ? 21.366 -8.831 -29.366 1.00 72.88 94 ILE A N 1
ATOM 769 C CA . ILE A 1 94 ? 22.513 -9.140 -28.503 1.00 72.88 94 ILE A CA 1
ATOM 770 C C . ILE A 1 94 ? 22.613 -8.049 -27.438 1.00 72.88 94 ILE A C 1
ATOM 772 O O . ILE A 1 94 ? 22.778 -6.872 -27.756 1.00 72.88 94 ILE A O 1
ATOM 776 N N . PHE A 1 95 ? 22.526 -8.443 -26.167 1.00 73.81 95 PHE A N 1
ATOM 777 C CA . PHE A 1 95 ? 22.693 -7.537 -25.033 1.00 73.81 95 PHE A CA 1
ATOM 778 C C . PHE A 1 95 ? 24.136 -7.588 -24.536 1.00 73.81 95 PHE A C 1
ATOM 780 O O . PHE A 1 95 ? 24.633 -8.651 -24.169 1.00 73.81 95 PHE A O 1
ATOM 787 N N . ILE A 1 96 ? 24.798 -6.433 -24.505 1.00 75.62 96 ILE A N 1
ATOM 788 C CA . ILE A 1 96 ? 26.130 -6.271 -23.920 1.00 75.62 96 ILE A CA 1
ATOM 789 C C . ILE A 1 96 ? 25.959 -5.406 -22.675 1.00 75.62 96 ILE A C 1
ATOM 791 O O . ILE A 1 96 ? 25.606 -4.232 -22.787 1.00 75.62 96 ILE A O 1
ATOM 795 N N . ASP A 1 97 ? 26.199 -5.978 -21.497 1.00 70.00 97 ASP A N 1
ATOM 796 C CA . ASP A 1 97 ? 26.339 -5.210 -20.262 1.00 70.00 97 ASP A CA 1
ATOM 797 C C . ASP A 1 97 ? 27.800 -5.224 -19.801 1.00 70.00 97 ASP A C 1
ATOM 799 O O . ASP A 1 97 ? 28.504 -6.225 -19.922 1.00 70.00 97 ASP A O 1
ATOM 803 N N . GLY A 1 98 ? 28.266 -4.069 -19.328 1.00 55.81 98 GLY A N 1
ATOM 804 C CA . GLY A 1 98 ? 29.536 -3.928 -18.631 1.00 55.81 98 GLY A CA 1
ATOM 805 C C . GLY A 1 98 ? 29.262 -3.751 -17.146 1.00 55.81 98 GLY A C 1
ATOM 806 O O . GLY A 1 98 ? 29.305 -2.631 -16.637 1.00 55.81 98 GLY A O 1
ATOM 807 N N . THR A 1 99 ? 28.907 -4.819 -16.442 1.00 58.94 99 THR A N 1
ATOM 808 C CA . THR A 1 99 ? 28.701 -4.749 -14.994 1.00 58.94 99 THR A CA 1
ATOM 809 C C . THR A 1 99 ? 30.041 -4.741 -14.258 1.00 58.94 99 THR A C 1
ATOM 811 O O . THR A 1 99 ? 30.794 -5.711 -14.237 1.00 58.94 99 THR A O 1
ATOM 814 N N . GLY A 1 100 ? 30.351 -3.597 -13.640 1.00 52.38 100 GLY A N 1
ATOM 815 C CA . GLY A 1 100 ? 31.478 -3.451 -12.722 1.00 52.38 100 GLY A CA 1
ATOM 816 C C . GLY A 1 100 ? 31.356 -4.377 -11.505 1.00 52.38 100 GLY A C 1
ATOM 817 O O . GLY A 1 100 ? 30.258 -4.724 -11.069 1.00 52.38 100 GLY A O 1
ATOM 818 N N . ILE A 1 101 ? 32.507 -4.778 -10.960 1.00 46.84 101 ILE A N 1
ATOM 819 C CA . ILE A 1 101 ? 32.635 -5.720 -9.841 1.00 46.84 101 ILE A CA 1
ATOM 820 C C . ILE A 1 101 ? 31.838 -5.218 -8.623 1.00 46.84 101 ILE A C 1
ATOM 822 O O . ILE A 1 101 ? 32.182 -4.212 -8.005 1.00 46.84 101 ILE A O 1
ATOM 826 N N . ASN A 1 102 ? 30.782 -5.947 -8.252 1.00 48.09 102 ASN A N 1
ATOM 827 C CA . ASN A 1 102 ? 30.032 -5.714 -7.019 1.00 48.09 102 ASN A CA 1
ATOM 828 C C . ASN A 1 102 ? 30.802 -6.304 -5.825 1.00 48.09 102 ASN A C 1
ATOM 830 O O . ASN A 1 102 ? 30.778 -7.515 -5.609 1.00 48.09 102 ASN A O 1
ATOM 834 N N . LEU A 1 103 ? 31.440 -5.461 -5.007 1.00 46.91 103 LEU A N 1
ATOM 835 C CA . LEU A 1 103 ? 31.847 -5.845 -3.650 1.00 46.91 103 LEU A CA 1
ATOM 836 C C . LEU A 1 103 ? 30.573 -6.008 -2.803 1.00 46.91 103 LEU A C 1
ATOM 838 O O . LEU A 1 103 ? 30.007 -5.039 -2.296 1.00 46.91 103 LEU A O 1
ATOM 842 N N . LEU A 1 104 ? 30.072 -7.241 -2.718 1.00 45.50 104 LEU A N 1
ATOM 843 C CA . LEU A 1 104 ? 28.862 -7.621 -1.985 1.00 45.50 104 LEU A CA 1
ATOM 844 C C . LEU A 1 104 ? 29.058 -7.475 -0.464 1.00 45.50 104 LEU A C 1
ATOM 846 O O . LEU A 1 104 ? 29.273 -8.452 0.244 1.00 45.50 104 LEU A O 1
ATOM 850 N N . LEU A 1 105 ? 28.927 -6.256 0.060 1.00 52.38 105 LEU A N 1
ATOM 851 C CA . LEU A 1 105 ? 28.754 -5.984 1.494 1.00 52.38 105 LEU A CA 1
ATOM 852 C C . LEU A 1 105 ? 27.277 -6.163 1.885 1.00 52.38 105 LEU A C 1
ATOM 854 O O . LEU A 1 105 ? 26.591 -5.216 2.279 1.00 52.38 105 LEU A O 1
ATOM 858 N N . ASN A 1 106 ? 26.746 -7.372 1.707 1.00 52.19 106 ASN A N 1
ATOM 859 C CA . ASN A 1 106 ? 25.394 -7.677 2.162 1.00 52.19 106 ASN A CA 1
ATOM 860 C C . ASN A 1 106 ? 25.377 -7.747 3.695 1.00 52.19 106 ASN A C 1
ATOM 862 O O . ASN A 1 106 ? 26.194 -8.428 4.303 1.00 52.19 106 ASN A O 1
ATOM 866 N N . SER A 1 107 ? 24.427 -7.050 4.322 1.00 56.50 107 SER A N 1
ATOM 867 C CA . SER A 1 107 ? 24.174 -7.199 5.757 1.00 56.50 107 SER A CA 1
ATOM 868 C C . SER A 1 107 ? 23.708 -8.634 6.024 1.00 56.50 107 SER A C 1
ATOM 870 O O . SER A 1 107 ? 22.705 -9.074 5.457 1.00 56.50 107 SER A O 1
ATOM 872 N N . HIS A 1 108 ? 24.461 -9.374 6.838 1.00 53.16 108 HIS A N 1
ATOM 873 C CA . HIS A 1 108 ? 24.083 -10.710 7.280 1.00 53.16 108 HIS A CA 1
ATOM 874 C C . HIS A 1 108 ? 22.974 -10.583 8.331 1.00 53.16 108 HIS A C 1
ATOM 876 O O . HIS A 1 108 ? 23.190 -10.040 9.411 1.00 53.16 108 HIS A O 1
ATOM 882 N N . TYR A 1 109 ? 21.770 -11.048 7.995 1.00 55.38 109 TYR A N 1
ATOM 883 C CA . TYR A 1 109 ? 20.676 -11.181 8.952 1.00 55.38 109 TYR A CA 1
ATOM 884 C C . TYR A 1 109 ? 20.703 -12.598 9.513 1.00 55.38 109 TYR A C 1
ATOM 886 O O . TYR A 1 109 ? 20.362 -13.549 8.812 1.00 55.38 109 TYR A O 1
ATOM 894 N N . GLU A 1 110 ? 21.116 -12.736 10.767 1.00 57.31 110 GLU A N 1
ATOM 895 C CA . GLU A 1 110 ? 21.061 -14.004 11.489 1.00 57.31 110 GLU A CA 1
ATOM 896 C C . GLU A 1 110 ? 19.783 -14.086 12.329 1.00 57.31 110 GLU A C 1
ATOM 898 O O . GLU A 1 110 ? 19.270 -13.084 12.835 1.00 57.31 110 GLU A O 1
ATOM 903 N N . TYR A 1 111 ? 19.248 -15.298 12.473 1.00 54.28 111 TYR A N 1
ATOM 904 C CA . TYR A 1 111 ? 18.123 -15.554 13.363 1.00 54.28 111 TYR A CA 1
ATOM 905 C C . TYR A 1 111 ? 18.628 -15.597 14.807 1.00 54.28 111 TYR A C 1
ATOM 907 O O . TYR A 1 111 ? 19.070 -16.638 15.286 1.00 54.28 111 TYR A O 1
ATOM 915 N N . ALA A 1 112 ? 18.548 -14.473 15.516 1.00 67.44 112 ALA A N 1
ATOM 916 C CA . ALA A 1 112 ? 18.701 -14.477 16.965 1.00 67.44 112 ALA A CA 1
ATOM 917 C C . ALA A 1 112 ? 17.443 -15.079 17.610 1.00 67.44 112 ALA A C 1
ATOM 919 O O . ALA A 1 112 ? 16.315 -14.721 17.253 1.00 67.44 112 ALA A O 1
ATOM 920 N N . LEU A 1 113 ? 17.626 -15.985 18.574 1.00 60.72 113 LEU A N 1
ATOM 921 C CA . LEU A 1 113 ? 16.526 -16.412 19.436 1.00 60.72 113 LEU A CA 1
ATOM 922 C C . LEU A 1 113 ? 15.965 -15.175 20.160 1.00 60.72 113 LEU A C 1
ATOM 924 O O . LEU A 1 113 ? 16.750 -14.337 20.610 1.00 60.72 113 LEU A O 1
ATOM 928 N N . PRO A 1 114 ? 14.633 -15.023 20.272 1.00 52.41 114 PRO A N 1
ATOM 929 C CA . PRO A 1 114 ? 14.050 -13.895 20.983 1.00 52.41 114 PRO A CA 1
ATOM 930 C C . PRO A 1 114 ? 14.555 -13.895 22.430 1.00 52.41 114 PRO A C 1
ATOM 932 O O . PRO A 1 114 ? 14.283 -14.819 23.196 1.00 52.41 114 PRO A O 1
ATOM 935 N N . ILE A 1 115 ? 15.333 -12.867 22.777 1.00 59.03 115 ILE A N 1
ATOM 936 C CA . ILE A 1 115 ? 15.922 -12.697 24.106 1.00 59.03 115 ILE A CA 1
ATOM 937 C C . ILE A 1 115 ? 14.774 -12.512 25.104 1.00 59.03 115 ILE A C 1
ATOM 939 O O . ILE A 1 115 ? 14.073 -11.502 25.076 1.00 59.03 115 ILE A O 1
ATOM 943 N N . ASN A 1 116 ? 14.576 -13.500 25.977 1.00 49.19 116 ASN A N 1
ATOM 944 C CA . ASN A 1 116 ? 13.560 -13.488 27.036 1.00 49.19 116 ASN A CA 1
ATOM 945 C C . ASN A 1 116 ? 14.076 -12.902 28.366 1.00 49.19 116 ASN A C 1
ATOM 947 O O . ASN A 1 116 ? 13.397 -13.027 29.385 1.00 49.19 116 ASN A O 1
ATOM 951 N N . ASP A 1 117 ? 15.248 -12.261 28.383 1.00 42.25 117 ASP A N 1
ATOM 952 C CA . ASP A 1 117 ? 15.868 -11.787 29.621 1.00 42.25 117 ASP A CA 1
ATOM 953 C C . ASP A 1 117 ? 15.586 -10.312 29.916 1.00 42.25 117 ASP A C 1
ATOM 955 O O . ASP A 1 117 ? 15.945 -9.408 29.166 1.00 42.25 117 ASP A O 1
ATOM 959 N N . ARG A 1 118 ? 14.958 -10.071 31.073 1.00 46.72 118 ARG A N 1
ATOM 960 C CA . ARG A 1 118 ? 14.604 -8.742 31.603 1.00 46.72 118 ARG A CA 1
ATOM 961 C C . ARG A 1 118 ? 15.788 -7.967 32.203 1.00 46.72 118 ARG A C 1
ATOM 963 O O . ARG A 1 118 ? 15.556 -6.904 32.761 1.00 46.72 118 ARG A O 1
ATOM 970 N N . ASN A 1 119 ? 17.021 -8.467 32.098 1.00 44.62 119 ASN A N 1
ATOM 971 C CA . ASN A 1 119 ? 18.180 -7.936 32.829 1.00 44.62 119 ASN A CA 1
ATOM 972 C C . ASN A 1 119 ? 19.426 -7.728 31.950 1.00 44.62 119 ASN A C 1
ATOM 974 O O . ASN A 1 119 ? 20.536 -8.037 32.375 1.00 44.62 119 ASN A O 1
ATOM 978 N N . ILE A 1 120 ? 19.274 -7.200 30.735 1.00 47.59 120 ILE A N 1
ATOM 979 C CA . ILE A 1 120 ? 20.429 -6.692 29.983 1.00 47.59 120 ILE A CA 1
ATOM 980 C C . ILE A 1 120 ? 20.366 -5.166 30.007 1.00 47.59 120 ILE A C 1
ATOM 982 O O . ILE A 1 120 ? 19.532 -4.557 29.334 1.00 47.59 120 ILE A O 1
ATOM 986 N N . GLU A 1 121 ? 21.244 -4.551 30.804 1.00 41.41 121 GLU A N 1
ATOM 987 C CA . GLU A 1 121 ? 21.608 -3.146 30.636 1.00 41.41 121 GLU A CA 1
ATOM 988 C C . GLU A 1 121 ? 22.196 -2.986 29.233 1.00 41.41 121 GLU A C 1
ATOM 990 O O . GLU A 1 121 ? 23.335 -3.361 28.955 1.00 41.41 121 GLU A O 1
ATOM 995 N N . PHE A 1 122 ? 21.387 -2.459 28.317 1.00 40.47 122 PHE A N 1
ATOM 996 C CA . PHE A 1 122 ? 21.871 -2.005 27.025 1.00 40.47 122 PHE A CA 1
ATOM 997 C C . PHE A 1 122 ? 22.801 -0.817 27.265 1.00 40.47 122 PHE A C 1
ATOM 999 O O . PHE A 1 122 ? 22.349 0.310 27.475 1.00 40.47 122 PHE A O 1
ATOM 1006 N N . THR A 1 123 ? 24.110 -1.053 27.229 1.00 36.72 123 THR A N 1
ATOM 1007 C CA . THR A 1 123 ? 25.077 0.035 27.144 1.00 36.72 123 THR A CA 1
ATOM 1008 C C . THR A 1 123 ? 24.869 0.745 25.807 1.00 36.72 123 THR A C 1
ATOM 1010 O O . THR A 1 123 ? 24.986 0.168 24.725 1.00 36.72 123 THR A O 1
ATOM 1013 N N . TYR A 1 124 ? 24.509 2.025 25.900 1.00 41.69 124 TYR A N 1
ATOM 1014 C CA . TYR A 1 124 ? 24.147 2.929 24.801 1.00 41.69 124 TYR A CA 1
ATOM 1015 C C . TYR A 1 124 ? 25.216 3.035 23.688 1.00 41.69 124 TYR A C 1
ATOM 1017 O O . TYR A 1 124 ? 24.935 3.546 22.605 1.00 41.69 124 TYR A O 1
ATOM 1025 N N . GLN A 1 125 ? 26.435 2.545 23.939 1.00 35.03 125 GLN A N 1
ATOM 1026 C CA . GLN A 1 125 ? 27.571 2.616 23.022 1.00 35.03 125 GLN A CA 1
ATOM 1027 C C . GLN A 1 125 ? 27.424 1.754 21.756 1.00 35.03 125 GLN A C 1
ATOM 1029 O O . GLN A 1 125 ? 27.990 2.115 20.731 1.00 35.03 125 GLN A O 1
ATOM 1034 N N . SER A 1 126 ? 26.672 0.647 21.775 1.00 37.09 126 SER A N 1
ATOM 1035 C CA . SER A 1 126 ? 26.646 -0.297 20.639 1.00 37.09 126 SER A CA 1
ATOM 1036 C C . SER A 1 126 ? 25.700 0.092 19.494 1.00 37.09 126 SER A C 1
ATOM 1038 O O . SER A 1 126 ? 25.806 -0.454 18.398 1.00 37.09 126 SER A O 1
ATOM 1040 N N . TRP A 1 127 ? 24.797 1.056 19.707 1.00 33.84 127 TRP A N 1
ATOM 1041 C CA . TRP A 1 127 ? 23.828 1.483 18.685 1.00 33.84 127 TRP A CA 1
ATOM 1042 C C . TRP A 1 127 ? 24.273 2.697 17.867 1.00 33.84 127 TRP A C 1
ATOM 1044 O O . TRP A 1 127 ? 23.768 2.897 16.764 1.00 33.84 127 TRP A O 1
ATOM 1054 N N . LEU A 1 128 ? 25.212 3.505 18.369 1.00 29.88 128 LEU A N 1
ATOM 1055 C CA . LEU A 1 128 ? 25.642 4.727 17.678 1.00 29.88 128 LEU A CA 1
ATOM 1056 C C . LEU A 1 128 ? 26.544 4.455 16.464 1.00 29.88 128 LEU A C 1
ATOM 1058 O O . LEU A 1 128 ? 26.578 5.274 15.550 1.00 29.88 128 LEU A O 1
ATOM 1062 N N . GLU A 1 129 ? 27.209 3.298 16.400 1.00 30.78 129 GLU A N 1
ATOM 1063 C CA . GLU A 1 129 ? 28.000 2.901 15.224 1.00 30.78 129 GLU A CA 1
ATOM 1064 C C . GLU A 1 129 ? 27.148 2.291 14.100 1.00 30.78 129 GLU A C 1
ATOM 1066 O O . GLU A 1 129 ? 27.552 2.293 12.938 1.00 30.78 129 GLU A O 1
ATOM 1071 N N . TYR A 1 130 ? 25.915 1.872 14.399 1.00 37.75 130 TYR A N 1
ATOM 1072 C CA . TYR A 1 130 ? 24.918 1.527 13.388 1.00 37.75 130 TYR A CA 1
ATOM 1073 C C . TYR A 1 130 ? 24.086 2.765 13.050 1.00 37.75 130 TYR A C 1
ATOM 1075 O O . TYR A 1 130 ? 22.880 2.840 13.291 1.00 37.75 130 TYR A O 1
ATOM 1083 N N . ILE A 1 131 ? 24.739 3.753 12.433 1.00 32.25 131 ILE A N 1
ATOM 1084 C CA . ILE A 1 131 ? 24.046 4.739 11.602 1.00 32.25 131 ILE A CA 1
ATOM 1085 C C . ILE A 1 131 ? 23.215 3.920 10.615 1.00 32.25 131 ILE A C 1
ATOM 1087 O O . ILE A 1 131 ? 23.772 3.371 9.675 1.00 32.25 131 ILE A O 1
ATOM 1091 N N . MET A 1 132 ? 21.906 3.772 10.840 1.00 33.25 132 MET A N 1
ATOM 1092 C CA . MET A 1 132 ? 20.987 3.168 9.879 1.00 33.25 132 MET A CA 1
ATOM 1093 C C . MET A 1 132 ? 20.804 4.160 8.727 1.00 33.25 132 MET A C 1
ATOM 1095 O O . MET A 1 132 ? 19.935 5.030 8.810 1.00 33.25 132 MET A O 1
ATOM 1099 N N . PRO A 1 133 ? 21.550 4.071 7.610 1.00 33.66 133 PRO A N 1
ATOM 1100 C CA . PRO A 1 133 ? 21.500 5.075 6.568 1.00 33.66 133 PRO A CA 1
ATOM 1101 C C . PRO A 1 133 ? 20.501 4.598 5.517 1.00 33.66 133 PRO A C 1
ATOM 1103 O O . PRO A 1 133 ? 20.805 4.537 4.330 1.00 33.66 133 PRO A O 1
ATOM 1106 N N . ARG A 1 134 ? 19.321 4.127 5.930 1.00 36.34 134 ARG A N 1
ATOM 1107 C CA . ARG A 1 134 ? 18.290 3.639 5.008 1.00 36.34 134 ARG A CA 1
ATOM 1108 C C . ARG A 1 134 ? 16.915 3.859 5.620 1.00 36.34 134 ARG A C 1
ATOM 1110 O O . ARG A 1 134 ? 16.322 2.946 6.181 1.00 36.34 134 ARG A O 1
ATOM 1117 N N . CYS A 1 135 ? 16.379 5.064 5.443 1.00 39.84 135 CYS A N 1
ATOM 1118 C CA . CYS A 1 135 ? 14.938 5.289 5.511 1.00 39.84 135 CYS A CA 1
ATOM 1119 C C . CYS A 1 135 ? 14.275 4.335 4.503 1.00 39.84 135 CYS A C 1
ATOM 1121 O O . CYS A 1 135 ? 14.307 4.550 3.289 1.00 39.84 135 CYS A O 1
ATOM 1123 N N . HIS A 1 136 ? 13.793 3.201 5.002 1.00 51.09 136 HIS A N 1
ATOM 1124 C CA . HIS A 1 136 ? 13.065 2.212 4.230 1.00 51.09 136 HIS A CA 1
ATOM 1125 C C . HIS A 1 136 ? 11.603 2.650 4.187 1.00 51.09 136 HIS A C 1
ATOM 1127 O O . HIS A 1 136 ? 10.939 2.728 5.218 1.00 51.09 136 HIS A O 1
ATOM 1133 N N . PHE A 1 137 ? 11.115 2.971 2.990 1.00 52.69 137 PHE A N 1
ATOM 1134 C CA . PHE A 1 137 ? 9.707 3.280 2.777 1.00 52.69 137 PHE A CA 1
ATOM 1135 C C . PHE A 1 137 ? 8.948 1.972 2.568 1.00 52.69 137 PHE A C 1
ATOM 1137 O O . PHE A 1 137 ? 9.012 1.352 1.503 1.00 52.69 137 PHE A O 1
ATOM 1144 N N . ASP A 1 138 ? 8.249 1.550 3.614 1.00 73.19 138 ASP A N 1
ATOM 1145 C CA . ASP A 1 138 ? 7.249 0.500 3.509 1.00 73.19 138 ASP A CA 1
ATOM 1146 C C . ASP A 1 138 ? 5.889 1.148 3.212 1.00 73.19 138 ASP A C 1
ATOM 1148 O O . ASP A 1 138 ? 5.560 2.201 3.768 1.00 73.19 138 ASP A O 1
ATOM 1152 N N . ILE A 1 139 ? 5.093 0.512 2.360 1.00 81.94 139 ILE A N 1
ATOM 1153 C CA . ILE A 1 139 ? 3.718 0.920 2.057 1.00 81.94 139 ILE A CA 1
ATOM 1154 C C . ILE A 1 139 ? 2.734 -0.178 2.428 1.00 81.94 139 ILE A C 1
ATOM 1156 O O . ILE A 1 139 ? 3.079 -1.359 2.478 1.00 81.94 139 ILE A O 1
ATOM 1160 N N . TRP A 1 140 ? 1.500 0.221 2.691 1.00 83.19 140 TRP A N 1
ATOM 1161 C CA . TRP A 1 140 ? 0.369 -0.673 2.848 1.00 83.19 140 TRP A CA 1
ATOM 1162 C C . TRP A 1 140 ? -0.098 -1.211 1.491 1.00 83.19 140 TRP A C 1
ATOM 1164 O O . TRP A 1 140 ? -0.162 -0.476 0.507 1.00 83.19 140 TRP A O 1
ATOM 1174 N N . HIS A 1 141 ? -0.433 -2.497 1.457 1.00 81.44 141 HIS A N 1
ATOM 1175 C CA . HIS A 1 141 ? -0.970 -3.219 0.305 1.00 81.44 141 HIS A CA 1
ATOM 1176 C C . HIS A 1 141 ? -2.045 -4.203 0.789 1.00 81.44 141 HIS A C 1
ATOM 1178 O O . HIS A 1 141 ? -1.910 -4.739 1.893 1.00 81.44 141 HIS A O 1
ATOM 1184 N N . ILE A 1 142 ? -3.082 -4.433 -0.023 1.00 72.75 142 ILE A N 1
ATOM 1185 C CA . ILE A 1 142 ? -4.132 -5.447 0.204 1.00 72.75 142 ILE A CA 1
ATOM 1186 C C . ILE A 1 142 ? -3.781 -6.714 -0.566 1.00 72.75 142 ILE A C 1
ATOM 1188 O O . ILE A 1 142 ? -3.431 -6.574 -1.757 1.00 72.75 142 ILE A O 1
#

Secondary structure (DSSP, 8-state):
--HHHHHHHHHHHHHHHHHHHHH-TT--HHHHHHHHHHTT----HHHHHHHHHHTT-EEEEPPPPPGGGGSHHHHHHHHHHHHHHHTS-GGG-------------------------S-----GGGTSS--------EEEE-

Foldseek 3Di:
DDPVVVVVVLVVLLVLLVVVCVVPQLQDLVNSQVVCVVVVHHDDSVSSVVSCVVVVKDWDFDDDDPVVCVDPVNVVVVVVVVVVCVVDDPVPDDDDDDDDDDPPPDDDDDDDDPDPDPDDPPPPVPCVVPPVPDPTRIGIDD

Organism: Thelohanellus kitauei (NCBI:txid669202)

pLDDT: mean 73.11, std 18.91, range [29.88, 93.25]

Radius of gyration: 24.06 Å; chains: 1; bounding box: 59×32×67 Å

Sequence (142 aa):
MPKSKMVYLQQEISENIVTIVSQNNAVTFHGIKSTHVDRGVQNRFSTICRNLKSKNFTRKRIRRIPNERKSEDNLNALQIYWRFINDISGESLIFIDGTGINLLLNSHYEYALPINDRNIEFTYQSWLEYIMPRCHFDIWHI